Protein AF-A0A7V9JII3-F1 (afdb_monomer_lite)

Structure (mmCIF, N/CA/C/O backbone):
data_AF-A0A7V9JII3-F1
#
_entry.id   AF-A0A7V9JII3-F1
#
loop_
_atom_site.group_PDB
_atom_site.id
_atom_site.type_symbol
_atom_site.label_atom_id
_atom_site.label_alt_id
_atom_site.label_comp_id
_atom_site.label_asym_id
_atom_site.label_entity_id
_atom_site.label_seq_id
_atom_site.pdbx_PDB_ins_code
_atom_site.Cartn_x
_atom_site.Cartn_y
_atom_site.Cartn_z
_atom_site.occupancy
_atom_site.B_iso_or_equiv
_atom_site.auth_seq_id
_atom_site.auth_comp_id
_atom_site.auth_asym_id
_atom_site.auth_atom_id
_atom_site.pdbx_PDB_model_num
ATOM 1 N N . MET A 1 1 ? -4.893 -15.564 0.916 1.00 62.75 1 MET A N 1
ATOM 2 C CA . MET A 1 1 ? -3.603 -14.836 0.970 1.00 62.75 1 MET A CA 1
ATOM 3 C C . MET A 1 1 ? -2.966 -14.865 -0.398 1.00 62.75 1 MET A C 1
ATOM 5 O O . MET A 1 1 ? -2.786 -13.794 -0.943 1.00 62.75 1 MET A O 1
ATOM 9 N N . ASP A 1 2 ? -2.755 -16.049 -0.973 1.00 75.25 2 ASP A N 1
ATOM 10 C CA . ASP A 1 2 ? -2.313 -16.205 -2.369 1.00 75.25 2 ASP A CA 1
ATOM 11 C C . ASP A 1 2 ? -3.241 -15.463 -3.344 1.00 75.25 2 ASP A C 1
ATOM 13 O O . ASP A 1 2 ? -2.778 -14.640 -4.120 1.00 75.25 2 ASP A O 1
ATOM 17 N N . GLU A 1 3 ? -4.557 -15.574 -3.139 1.00 89.06 3 GLU A N 1
ATOM 18 C CA . GLU A 1 3 ? -5.577 -14.858 -3.921 1.00 89.06 3 GLU A CA 1
ATOM 19 C C . GLU A 1 3 ? -5.428 -13.322 -3.929 1.00 89.06 3 GLU A C 1
ATOM 21 O O . GLU A 1 3 ? -5.760 -12.688 -4.924 1.00 89.06 3 GLU A O 1
ATOM 26 N N . ILE A 1 4 ? -4.904 -12.702 -2.860 1.00 95.69 4 ILE A N 1
ATOM 27 C CA . ILE A 1 4 ? -4.666 -11.244 -2.838 1.00 95.69 4 ILE A CA 1
ATOM 28 C C . ILE A 1 4 ? -3.545 -10.889 -3.814 1.00 95.69 4 ILE A C 1
ATOM 30 O O . ILE A 1 4 ? -3.662 -9.932 -4.573 1.00 95.69 4 ILE A O 1
ATOM 34 N N . TRP A 1 5 ? -2.460 -11.659 -3.782 1.00 97.00 5 TRP A N 1
ATOM 35 C CA . TRP A 1 5 ? -1.292 -11.426 -4.623 1.00 97.00 5 TRP A CA 1
ATOM 36 C C . TRP A 1 5 ? -1.584 -11.724 -6.085 1.00 97.00 5 TRP A C 1
ATOM 38 O O . TRP A 1 5 ? -1.198 -10.935 -6.943 1.00 97.00 5 TRP A O 1
ATOM 48 N N . ASP A 1 6 ? -2.304 -12.815 -6.347 1.00 96.50 6 ASP A N 1
ATOM 49 C CA . ASP A 1 6 ? -2.771 -13.165 -7.685 1.00 96.50 6 ASP A CA 1
ATOM 50 C C . ASP A 1 6 ? -3.698 -12.069 -8.224 1.00 96.50 6 ASP A C 1
ATOM 52 O O . ASP A 1 6 ? -3.478 -11.589 -9.326 1.00 96.50 6 ASP A O 1
ATOM 56 N N . SER A 1 7 ? -4.633 -11.553 -7.414 1.00 97.69 7 SER A N 1
ATOM 57 C CA . SER A 1 7 ? -5.507 -10.442 -7.830 1.00 97.69 7 SER A CA 1
ATOM 58 C C . SER A 1 7 ? -4.723 -9.177 -8.194 1.00 97.69 7 SER A C 1
ATOM 60 O O . SER A 1 7 ? -5.030 -8.526 -9.187 1.00 97.69 7 SER A O 1
ATOM 62 N N . ILE A 1 8 ? -3.701 -8.807 -7.411 1.00 98.38 8 ILE A N 1
ATOM 63 C CA . ILE A 1 8 ? -2.864 -7.637 -7.727 1.00 98.38 8 ILE A CA 1
ATOM 64 C C . ILE A 1 8 ? -2.085 -7.871 -9.028 1.00 98.38 8 ILE A C 1
ATOM 66 O O . ILE A 1 8 ? -2.045 -6.986 -9.882 1.00 98.38 8 ILE A O 1
ATOM 70 N N . ALA A 1 9 ? -1.476 -9.048 -9.184 1.00 98.19 9 ALA A N 1
ATOM 71 C CA . ALA A 1 9 ? -0.672 -9.383 -10.353 1.00 98.19 9 ALA A CA 1
ATOM 72 C C . ALA A 1 9 ? -1.517 -9.477 -11.634 1.00 98.19 9 ALA A C 1
ATOM 74 O O . ALA A 1 9 ? -1.161 -8.875 -12.645 1.00 98.19 9 ALA A O 1
ATOM 75 N N . ASP A 1 10 ? -2.637 -10.196 -11.582 1.00 98.12 10 ASP A N 1
ATOM 76 C CA . ASP A 1 10 ? -3.510 -10.445 -12.727 1.00 98.12 10 ASP A CA 1
ATOM 77 C C . ASP A 1 10 ? -4.184 -9.159 -13.205 1.00 98.12 10 ASP A C 1
ATOM 79 O O . ASP A 1 10 ? -4.254 -8.909 -14.408 1.00 98.12 10 ASP A O 1
ATOM 83 N N . GLU A 1 11 ? -4.648 -8.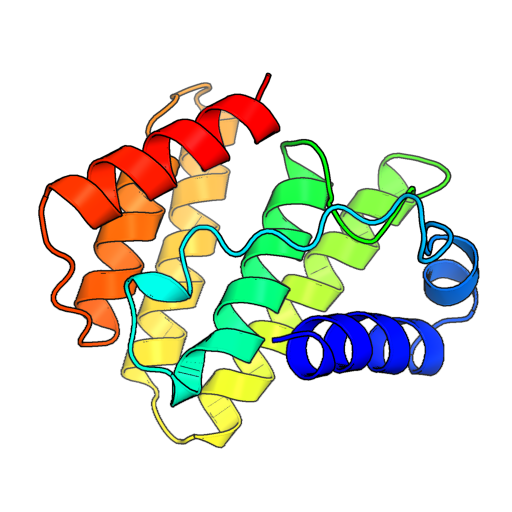310 -12.284 1.00 98.25 11 GLU A N 1
ATOM 84 C CA . GLU A 1 11 ? -5.294 -7.050 -12.654 1.00 98.25 11 GLU A CA 1
ATOM 85 C C . GLU A 1 11 ? -4.289 -6.036 -13.218 1.00 98.25 11 GLU A C 1
ATOM 87 O O . GLU A 1 11 ? -4.593 -5.382 -14.216 1.00 98.25 11 GLU A O 1
ATOM 92 N N . ALA A 1 12 ? -3.067 -5.965 -12.673 1.00 98.25 12 ALA A N 1
ATOM 93 C CA . ALA A 1 12 ? -2.004 -5.152 -13.265 1.00 98.25 12 ALA A CA 1
ATOM 94 C C . ALA A 1 12 ? -1.620 -5.663 -14.667 1.00 98.25 12 ALA A C 1
ATOM 96 O O . ALA A 1 12 ? -1.517 -4.883 -15.613 1.00 98.25 12 ALA A O 1
ATOM 97 N N . ALA A 1 13 ? -1.462 -6.979 -14.833 1.00 98.12 13 ALA A N 1
ATOM 98 C CA . ALA A 1 13 ? -1.148 -7.575 -16.130 1.00 98.12 13 ALA A CA 1
ATOM 99 C C . ALA A 1 13 ? -2.264 -7.364 -17.168 1.00 98.12 13 ALA A C 1
ATOM 101 O O . ALA A 1 13 ? -1.981 -7.190 -18.354 1.00 98.12 13 ALA A O 1
ATOM 102 N N . ALA A 1 14 ? -3.528 -7.370 -16.733 1.00 98.19 14 ALA A N 1
ATOM 103 C CA . ALA A 1 14 ? -4.677 -7.111 -17.594 1.00 98.19 14 ALA A CA 1
ATOM 104 C C . ALA A 1 14 ? -4.780 -5.640 -18.024 1.00 98.19 14 ALA A C 1
ATOM 106 O O . ALA A 1 14 ? -5.219 -5.368 -19.142 1.00 98.19 14 ALA A O 1
ATOM 107 N N . GLU A 1 15 ? -4.377 -4.704 -17.162 1.00 98.06 15 GLU A N 1
ATOM 108 C CA . GLU A 1 15 ? -4.420 -3.270 -17.460 1.00 98.06 15 GLU A CA 1
ATOM 109 C C . GLU A 1 15 ? -3.316 -2.847 -18.445 1.00 98.06 15 GLU A C 1
ATOM 111 O O . GLU A 1 15 ? -3.544 -1.986 -19.296 1.00 98.06 15 GLU A O 1
ATOM 116 N N . SER A 1 16 ? -2.125 -3.460 -18.385 1.00 97.50 16 SER A N 1
ATOM 117 C CA . SER A 1 16 ? -1.007 -3.084 -19.259 1.00 97.50 16 SER A CA 1
ATOM 118 C C . SER A 1 16 ? -0.029 -4.233 -19.540 1.00 97.50 16 SER A C 1
ATOM 120 O O . SER A 1 16 ? 0.511 -4.820 -18.599 1.00 97.50 16 SER A O 1
ATOM 122 N N . PRO A 1 17 ? 0.335 -4.485 -20.818 1.00 97.19 17 PRO A N 1
ATOM 123 C CA . PRO A 1 17 ? 1.413 -5.416 -21.161 1.00 97.19 17 PRO A CA 1
ATOM 124 C C . PRO A 1 17 ? 2.752 -5.054 -20.508 1.00 97.19 17 PRO A C 1
ATOM 126 O O . PRO A 1 17 ? 3.501 -5.944 -20.130 1.00 97.19 17 PRO A O 1
ATOM 129 N N . LEU A 1 18 ? 3.030 -3.759 -20.311 1.00 96.75 18 LEU A N 1
ATOM 130 C CA . LEU A 1 18 ? 4.249 -3.306 -19.634 1.00 96.75 18 LEU A CA 1
ATOM 131 C C . LEU A 1 18 ? 4.309 -3.809 -18.186 1.00 96.75 18 LEU A C 1
ATOM 133 O O . LEU A 1 18 ? 5.376 -4.158 -17.691 1.00 96.75 18 LEU A O 1
ATOM 137 N N . TRP A 1 19 ? 3.169 -3.843 -17.497 1.00 98.19 19 TRP A N 1
ATOM 138 C CA . TRP A 1 19 ? 3.099 -4.321 -16.118 1.00 98.19 19 TRP A CA 1
ATOM 139 C C . TRP A 1 19 ? 3.071 -5.844 -16.045 1.00 98.19 19 TRP A C 1
ATOM 141 O O . TRP A 1 19 ? 3.625 -6.408 -15.105 1.00 98.19 19 TRP A O 1
ATOM 151 N N . ALA A 1 20 ? 2.501 -6.507 -17.056 1.00 98.12 20 ALA A N 1
ATOM 152 C CA . ALA A 1 20 ? 2.627 -7.952 -17.219 1.00 98.12 20 ALA A CA 1
ATOM 153 C C . ALA A 1 20 ? 4.100 -8.368 -17.373 1.00 98.12 20 ALA A C 1
ATOM 155 O O . ALA A 1 20 ? 4.549 -9.286 -16.690 1.00 98.12 20 ALA A O 1
ATOM 156 N N . ASP A 1 21 ? 4.857 -7.656 -18.213 1.00 98.12 21 ASP A N 1
ATOM 157 C CA . ASP A 1 21 ? 6.285 -7.906 -18.441 1.00 98.12 21 ASP A CA 1
ATOM 158 C C . ASP A 1 21 ? 7.144 -7.594 -17.202 1.00 98.12 21 ASP A C 1
ATOM 160 O O . ASP A 1 21 ? 8.206 -8.187 -17.026 1.00 98.12 21 ASP A O 1
ATOM 164 N N . ALA A 1 22 ? 6.679 -6.700 -16.323 1.00 98.12 22 ALA A N 1
ATOM 165 C CA . ALA A 1 22 ? 7.353 -6.350 -15.074 1.00 98.12 22 ALA A CA 1
ATOM 166 C C . ALA A 1 22 ? 7.102 -7.348 -13.929 1.00 98.12 22 ALA A C 1
ATOM 168 O O . ALA A 1 22 ? 7.654 -7.169 -12.846 1.00 98.12 22 ALA A O 1
ATOM 169 N N . LEU A 1 23 ? 6.254 -8.370 -14.094 1.00 98.44 23 LEU A N 1
ATOM 170 C CA . LEU A 1 23 ? 5.985 -9.333 -13.024 1.00 98.44 23 LEU A CA 1
ATOM 171 C C . LEU A 1 23 ? 7.186 -10.247 -12.770 1.00 98.44 23 LEU A C 1
ATOM 173 O O . LEU A 1 23 ? 7.667 -10.942 -13.665 1.00 98.44 23 LEU A O 1
ATOM 177 N N . LEU A 1 24 ? 7.574 -10.363 -11.501 1.00 98.06 24 LEU A N 1
ATOM 178 C CA . LEU A 1 24 ? 8.518 -11.386 -11.073 1.00 98.06 24 LEU A CA 1
ATOM 179 C C . LEU A 1 24 ? 7.928 -12.789 -11.309 1.00 98.06 24 LEU A C 1
ATOM 181 O O . LEU A 1 24 ? 6.723 -13.007 -11.080 1.00 98.06 24 LEU A O 1
ATOM 185 N N . PRO A 1 25 ? 8.763 -13.781 -11.673 1.00 96.38 25 PRO A N 1
ATOM 186 C CA . PRO A 1 25 ? 8.363 -15.181 -11.669 1.00 96.38 25 PRO A CA 1
ATOM 187 C C . PRO A 1 25 ? 7.790 -15.587 -10.306 1.00 96.38 25 PRO A C 1
ATOM 189 O O . PRO A 1 25 ? 8.313 -15.196 -9.266 1.00 96.38 25 PRO A O 1
ATOM 192 N N . ASN A 1 26 ? 6.754 -16.434 -10.281 1.00 94.12 26 ASN A N 1
ATOM 193 C CA . ASN A 1 26 ? 6.039 -16.783 -9.039 1.00 94.12 26 ASN A CA 1
ATOM 194 C C . ASN A 1 26 ? 6.949 -17.254 -7.891 1.00 94.12 26 ASN A C 1
ATOM 196 O O . ASN A 1 26 ? 6.654 -16.993 -6.731 1.00 94.12 26 ASN A O 1
ATOM 200 N N . HIS A 1 27 ? 8.045 -17.945 -8.209 1.00 93.88 27 HIS A N 1
ATOM 201 C CA . HIS A 1 27 ? 8.987 -18.472 -7.221 1.00 93.88 27 HIS A CA 1
ATOM 202 C C . HIS A 1 27 ? 9.952 -17.418 -6.650 1.00 93.88 27 HIS A C 1
ATOM 204 O O . HIS A 1 27 ? 10.601 -17.681 -5.641 1.00 93.88 27 HIS A O 1
ATOM 210 N N . GLU A 1 28 ? 10.040 -16.242 -7.272 1.00 96.38 28 GLU A N 1
ATOM 211 C CA . GLU A 1 28 ? 10.856 -15.107 -6.824 1.00 96.38 28 GLU A CA 1
ATOM 212 C C . GLU A 1 28 ? 10.030 -14.068 -6.048 1.00 96.38 28 GLU A C 1
ATOM 214 O O . GLU A 1 28 ? 10.582 -13.269 -5.287 1.00 96.38 28 GLU A O 1
ATOM 219 N N . ARG A 1 29 ? 8.696 -14.107 -6.187 1.00 96.12 29 ARG A N 1
ATOM 220 C CA . ARG A 1 29 ? 7.777 -13.208 -5.480 1.00 96.12 29 ARG A CA 1
ATOM 221 C C . ARG A 1 29 ? 7.858 -13.403 -3.968 1.00 96.12 29 ARG A C 1
ATOM 223 O O . ARG A 1 29 ? 7.857 -14.521 -3.452 1.00 96.12 29 ARG A O 1
ATOM 230 N N . GLN A 1 30 ? 7.851 -12.296 -3.229 1.00 94.62 30 GLN A N 1
ATOM 231 C CA . GLN A 1 30 ? 7.989 -12.310 -1.770 1.00 94.62 30 GLN A CA 1
ATOM 232 C C . GLN A 1 30 ? 6.669 -11.940 -1.086 1.00 94.62 30 GLN A C 1
ATOM 234 O O . GLN A 1 30 ? 6.488 -10.820 -0.607 1.00 94.62 30 GLN A O 1
ATOM 239 N N . LEU A 1 31 ? 5.760 -12.914 -1.030 1.00 94.12 31 LEU A N 1
ATOM 240 C CA . LEU A 1 31 ? 4.340 -12.783 -0.671 1.00 94.12 31 LEU A CA 1
ATOM 241 C C . LEU A 1 31 ? 4.073 -12.585 0.837 1.00 94.12 31 LEU A C 1
ATOM 243 O O . LEU A 1 31 ? 3.285 -13.299 1.461 1.00 94.12 31 LEU A O 1
ATOM 247 N N . VAL A 1 32 ? 4.760 -11.620 1.449 1.00 93.50 32 VAL A N 1
ATOM 248 C CA . VAL A 1 32 ? 4.653 -11.310 2.879 1.00 93.50 32 VAL A CA 1
ATOM 249 C C . VAL A 1 32 ? 3.799 -10.061 3.078 1.00 93.50 32 VAL A C 1
ATOM 251 O O . VAL A 1 32 ? 4.163 -8.961 2.656 1.00 93.50 32 VAL A O 1
ATOM 254 N N . ALA A 1 33 ? 2.670 -10.246 3.761 1.00 96.25 33 ALA A N 1
ATOM 255 C CA . ALA A 1 33 ? 1.805 -9.161 4.208 1.00 96.25 33 ALA A CA 1
ATOM 256 C C . ALA A 1 33 ? 2.467 -8.390 5.357 1.00 96.25 33 ALA A C 1
ATOM 258 O O . ALA A 1 33 ? 2.942 -9.002 6.318 1.00 96.25 33 ALA A O 1
ATOM 259 N N . VAL A 1 34 ? 2.471 -7.058 5.264 1.00 97.31 34 VAL A N 1
ATOM 260 C CA . VAL A 1 34 ? 3.106 -6.182 6.263 1.00 97.31 34 VAL A CA 1
ATOM 261 C C . VAL A 1 34 ? 2.044 -5.481 7.103 1.00 97.31 34 VAL A C 1
ATOM 263 O O . VAL A 1 34 ? 1.854 -5.829 8.268 1.00 97.31 34 VAL A O 1
ATOM 266 N N . PHE A 1 35 ? 1.303 -4.543 6.509 1.00 98.44 35 PHE A N 1
ATOM 267 C CA . PHE A 1 35 ? 0.353 -3.698 7.240 1.00 98.44 35 PHE A CA 1
ATOM 268 C C . PHE A 1 35 ? -1.103 -4.156 7.134 1.00 98.44 35 PHE A C 1
ATOM 270 O O . PHE A 1 35 ? -1.873 -3.899 8.057 1.00 98.44 35 PHE A O 1
ATOM 277 N N . SER A 1 36 ? -1.490 -4.900 6.087 1.00 97.81 36 SER A N 1
ATOM 278 C CA . SER A 1 36 ? -2.871 -5.402 5.941 1.00 97.81 36 SER A CA 1
ATOM 279 C C . SER A 1 36 ? -3.335 -6.250 7.128 1.00 97.81 36 SER A C 1
ATOM 281 O O . SER A 1 36 ? -4.507 -6.225 7.485 1.00 97.81 36 SER A O 1
ATOM 283 N N . ARG A 1 37 ? -2.411 -6.947 7.803 1.00 96.81 37 ARG A N 1
ATOM 284 C CA . ARG A 1 37 ? -2.685 -7.756 9.003 1.00 96.81 37 ARG A CA 1
ATOM 285 C C . ARG A 1 37 ? -3.097 -6.934 10.225 1.00 96.81 37 ARG A C 1
ATOM 287 O O . ARG A 1 37 ? -3.574 -7.511 11.197 1.00 96.81 37 ARG A O 1
ATOM 294 N N . LEU A 1 38 ? -2.860 -5.624 10.200 1.00 98.50 38 LEU A N 1
ATOM 295 C CA . LEU A 1 38 ? -3.173 -4.710 11.296 1.00 98.50 38 LEU A CA 1
ATOM 296 C C . LEU A 1 38 ? -4.552 -4.052 11.141 1.00 98.50 38 LEU A C 1
ATOM 298 O O . LEU A 1 38 ? -4.995 -3.388 12.075 1.00 98.50 38 LEU A O 1
ATOM 302 N N . ALA A 1 39 ? -5.210 -4.220 9.991 1.00 98.06 39 ALA A N 1
ATOM 303 C CA . ALA A 1 39 ? -6.503 -3.628 9.654 1.00 98.06 39 ALA A CA 1
ATOM 304 C C . ALA A 1 39 ? -7.579 -4.716 9.439 1.00 98.06 39 ALA A C 1
ATOM 306 O O . ALA A 1 39 ? -7.242 -5.896 9.305 1.00 98.06 39 ALA A O 1
ATOM 307 N N . PRO A 1 40 ? -8.877 -4.355 9.399 1.00 98.06 40 PRO A N 1
ATOM 308 C CA . PRO A 1 40 ? -9.937 -5.294 9.043 1.00 98.06 40 PRO A CA 1
ATOM 309 C C . PRO A 1 40 ? -9.721 -5.930 7.664 1.00 98.06 40 PRO A C 1
ATOM 311 O O . PRO A 1 40 ? -9.317 -5.263 6.711 1.00 98.06 40 PRO A O 1
ATOM 314 N N . GLU A 1 41 ? -10.048 -7.219 7.551 1.00 96.50 41 GLU A N 1
ATOM 315 C CA . GLU A 1 41 ? -9.771 -8.047 6.366 1.00 96.50 41 GLU A CA 1
ATOM 316 C C . GLU A 1 41 ? -10.364 -7.480 5.067 1.00 96.50 41 GLU A C 1
ATOM 318 O O . GLU A 1 41 ? -9.746 -7.590 4.010 1.00 96.50 41 GLU A O 1
ATOM 323 N N . GLN A 1 42 ? -11.505 -6.790 5.146 1.00 97.19 42 GLN A N 1
ATOM 324 C CA . GLN A 1 42 ? -12.148 -6.141 3.997 1.00 97.19 42 GLN A CA 1
ATOM 325 C C . GLN A 1 42 ? -11.262 -5.100 3.287 1.00 97.19 42 GLN A C 1
ATOM 327 O O . GLN A 1 42 ? -11.457 -4.851 2.101 1.00 97.19 42 GLN A O 1
ATOM 332 N N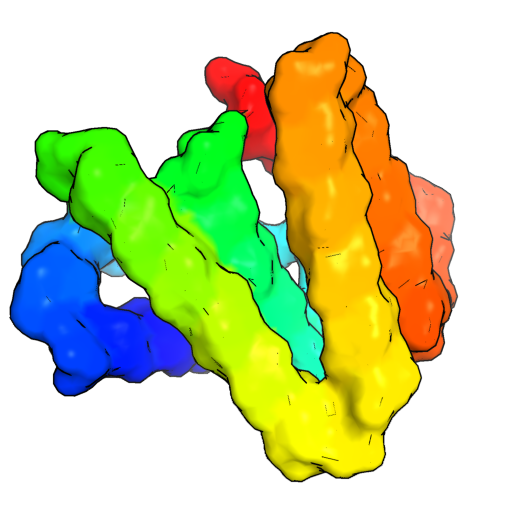 . TYR A 1 43 ? -10.269 -4.519 3.975 1.00 98.31 43 TYR A N 1
ATOM 333 C CA . TYR A 1 43 ? -9.322 -3.570 3.377 1.00 98.31 43 TYR A CA 1
ATOM 334 C C . TYR A 1 43 ? -8.009 -4.227 2.937 1.00 98.31 43 TYR A C 1
ATOM 336 O O . TYR A 1 43 ? -7.151 -3.540 2.387 1.00 98.31 43 TYR A O 1
ATOM 344 N N . ALA A 1 44 ? -7.814 -5.531 3.168 1.00 97.75 44 ALA A N 1
ATOM 345 C CA . ALA A 1 44 ? -6.516 -6.177 2.981 1.00 97.75 44 ALA A CA 1
ATOM 346 C C . ALA A 1 44 ? -6.002 -6.069 1.539 1.00 97.75 44 ALA A C 1
ATOM 348 O O . ALA A 1 44 ? -4.862 -5.665 1.331 1.00 97.75 44 ALA A O 1
ATOM 349 N N . LEU A 1 45 ? -6.849 -6.354 0.544 1.00 98.06 45 LEU A N 1
ATOM 350 C CA . LEU A 1 45 ? -6.470 -6.256 -0.870 1.00 98.06 45 LEU A CA 1
ATOM 351 C C . LEU A 1 45 ? -6.101 -4.819 -1.271 1.00 98.06 45 LEU A C 1
ATOM 353 O O . LEU A 1 45 ? -5.119 -4.606 -1.981 1.00 98.06 45 LEU A O 1
ATOM 357 N N . ALA A 1 46 ? -6.851 -3.826 -0.787 1.00 98.12 46 ALA A N 1
ATOM 358 C CA . ALA A 1 46 ? -6.555 -2.422 -1.046 1.00 98.12 46 ALA A CA 1
ATOM 359 C C . ALA A 1 46 ? -5.236 -1.988 -0.394 1.00 98.12 46 ALA A C 1
ATOM 361 O O . ALA A 1 46 ? -4.392 -1.398 -1.061 1.00 98.12 46 ALA A O 1
ATOM 362 N N . LEU A 1 47 ? -5.026 -2.333 0.879 1.00 98.38 47 LEU A N 1
ATOM 363 C CA . LEU A 1 47 ? -3.790 -2.031 1.600 1.00 98.38 47 LEU A CA 1
ATOM 364 C C . LEU A 1 47 ? -2.574 -2.680 0.949 1.00 98.38 47 LEU A C 1
ATOM 366 O O . LEU A 1 47 ? -1.540 -2.032 0.846 1.00 98.38 47 LEU A O 1
ATOM 370 N N . GLU A 1 48 ? -2.682 -3.930 0.499 1.00 98.56 48 GLU A N 1
ATOM 371 C CA . GLU A 1 48 ? -1.567 -4.593 -0.177 1.00 98.56 48 GLU A CA 1
ATOM 372 C C . GLU A 1 48 ? -1.292 -4.014 -1.565 1.00 98.56 48 GLU A C 1
ATOM 374 O O . GLU A 1 48 ? -0.124 -3.903 -1.928 1.00 98.56 48 GLU A O 1
ATOM 379 N N . SER A 1 49 ? -2.328 -3.571 -2.290 1.00 98.69 49 SER A N 1
ATOM 380 C CA . SER A 1 49 ? -2.161 -2.836 -3.553 1.00 98.69 49 SER A CA 1
ATOM 381 C C . SER A 1 49 ? -1.415 -1.520 -3.311 1.00 98.69 49 SER A C 1
ATOM 383 O O . SER A 1 49 ? -0.377 -1.273 -3.917 1.00 98.69 49 SER A O 1
ATOM 385 N N . ILE A 1 50 ? -1.880 -0.709 -2.353 1.00 98.81 50 ILE A N 1
ATOM 386 C CA . ILE A 1 50 ? -1.256 0.582 -2.033 1.00 98.81 50 ILE A CA 1
ATOM 387 C C . ILE A 1 50 ? 0.166 0.367 -1.514 1.00 98.81 50 ILE A C 1
ATOM 389 O O . ILE A 1 50 ? 1.079 1.072 -1.921 1.00 98.81 50 ILE A O 1
ATOM 393 N N . TYR A 1 51 ? 0.390 -0.612 -0.640 1.00 98.81 51 TYR A N 1
ATOM 394 C CA . TYR A 1 51 ? 1.723 -0.861 -0.103 1.00 98.81 51 TYR A CA 1
ATOM 395 C C . TYR A 1 51 ? 2.701 -1.345 -1.179 1.00 98.81 51 TYR A C 1
ATOM 397 O O . TYR A 1 51 ? 3.859 -0.941 -1.167 1.00 98.81 51 TYR A O 1
ATOM 405 N N . GLU A 1 52 ? 2.247 -2.147 -2.144 1.00 98.81 52 GLU A N 1
ATOM 406 C CA . GLU A 1 52 ? 3.066 -2.506 -3.304 1.00 98.81 52 GLU A CA 1
ATOM 407 C C . GLU A 1 52 ? 3.423 -1.275 -4.150 1.00 98.81 52 GLU A C 1
ATOM 409 O O . GLU A 1 52 ? 4.587 -1.110 -4.512 1.00 98.81 52 GLU A O 1
ATOM 414 N N . GLY A 1 53 ? 2.466 -0.366 -4.371 1.00 98.75 53 GLY A N 1
ATOM 415 C CA . GLY A 1 53 ? 2.722 0.921 -5.025 1.00 98.75 53 GLY A CA 1
ATOM 416 C C . GLY A 1 53 ? 3.743 1.780 -4.274 1.00 98.75 53 GLY A C 1
ATOM 417 O O . GLY A 1 53 ? 4.692 2.298 -4.856 1.00 98.75 53 GLY A O 1
ATOM 418 N N . TYR A 1 54 ? 3.628 1.845 -2.948 1.00 98.75 54 TYR A N 1
ATOM 419 C CA . TYR A 1 54 ? 4.595 2.530 -2.092 1.00 98.75 54 TYR A CA 1
ATOM 420 C C . TYR A 1 54 ? 6.005 1.933 -2.220 1.00 98.75 54 TYR A C 1
ATOM 422 O O . TYR A 1 54 ? 6.990 2.672 -2.283 1.00 98.75 54 TYR A O 1
ATOM 430 N N . LEU A 1 55 ? 6.120 0.603 -2.276 1.00 98.56 55 LEU A N 1
ATOM 431 C CA . LEU A 1 55 ? 7.410 -0.061 -2.442 1.00 98.56 55 LEU A CA 1
ATOM 432 C C . LEU A 1 55 ? 8.023 0.220 -3.813 1.00 98.56 55 LEU A C 1
ATOM 434 O O . LEU A 1 55 ? 9.229 0.418 -3.872 1.00 98.56 55 LEU A O 1
ATOM 438 N N . LEU A 1 56 ? 7.225 0.303 -4.878 1.00 98.56 56 LEU A N 1
ATOM 439 C CA . LEU A 1 56 ? 7.718 0.710 -6.198 1.00 98.56 56 LEU A CA 1
ATOM 440 C C . LEU A 1 56 ? 8.290 2.129 -6.198 1.00 98.56 56 LEU A C 1
ATOM 442 O O . LEU A 1 56 ? 9.300 2.377 -6.848 1.00 98.56 56 LEU A O 1
ATOM 446 N N . HIS A 1 57 ? 7.691 3.050 -5.442 1.00 98.00 57 HIS A N 1
ATOM 447 C CA . HIS A 1 57 ? 8.207 4.414 -5.341 1.00 98.00 57 HIS A CA 1
ATOM 448 C C . HIS A 1 57 ? 9.461 4.536 -4.471 1.00 98.00 57 HIS A C 1
ATOM 450 O O . HIS A 1 57 ? 10.303 5.399 -4.723 1.00 98.00 57 HIS A O 1
ATOM 456 N N . TYR A 1 58 ? 9.559 3.755 -3.391 1.00 97.19 58 TYR A N 1
ATOM 457 C CA . TYR A 1 58 ? 10.465 4.104 -2.293 1.00 97.19 58 TYR A CA 1
ATOM 458 C C . TYR A 1 58 ? 11.296 2.958 -1.718 1.00 97.19 58 TYR A C 1
ATOM 460 O O . TYR A 1 58 ? 12.191 3.238 -0.915 1.00 97.19 58 TYR A O 1
ATOM 468 N N . GLY A 1 59 ? 11.013 1.706 -2.067 1.00 96.31 59 GLY A N 1
ATOM 469 C CA . GLY A 1 59 ? 11.627 0.536 -1.447 1.00 96.31 59 GLY A CA 1
ATOM 470 C C . GLY A 1 59 ? 11.801 -0.626 -2.416 1.00 96.31 59 GLY A C 1
ATOM 471 O O . GLY A 1 59 ? 11.997 -0.444 -3.613 1.00 96.31 59 GLY A O 1
ATOM 472 N N . ARG A 1 60 ? 11.768 -1.848 -1.876 1.00 97.06 60 ARG A N 1
ATOM 473 C CA . ARG A 1 60 ? 11.882 -3.078 -2.665 1.00 97.06 60 ARG A CA 1
ATOM 474 C C . ARG A 1 60 ? 10.510 -3.737 -2.869 1.00 97.06 60 ARG A C 1
ATOM 476 O O . ARG A 1 60 ? 10.023 -4.347 -1.904 1.00 97.06 60 ARG A O 1
ATOM 483 N N . PRO A 1 61 ? 9.911 -3.674 -4.076 1.00 97.62 61 PRO A N 1
ATOM 484 C CA . PRO A 1 61 ? 8.638 -4.332 -4.383 1.00 97.62 61 PRO A CA 1
ATOM 485 C C . PRO A 1 61 ? 8.698 -5.853 -4.182 1.00 97.62 61 PRO A C 1
ATOM 487 O O . PRO A 1 61 ? 9.763 -6.457 -4.016 1.00 97.62 61 PRO A O 1
ATOM 490 N N . ARG A 1 62 ? 7.524 -6.478 -4.102 1.00 97.62 62 ARG A N 1
ATOM 491 C CA . ARG A 1 62 ? 7.356 -7.913 -3.818 1.00 97.62 62 ARG A CA 1
ATOM 492 C C . ARG A 1 62 ? 6.927 -8.706 -5.039 1.00 97.62 62 ARG A C 1
ATOM 494 O O . ARG A 1 62 ? 7.218 -9.902 -5.088 1.00 97.62 62 ARG A O 1
ATOM 501 N N . LEU A 1 63 ? 6.197 -8.068 -5.949 1.00 98.19 63 LEU A N 1
ATOM 502 C CA . LEU A 1 63 ? 5.565 -8.694 -7.107 1.00 98.19 63 LEU A CA 1
ATOM 503 C C . LEU A 1 63 ? 6.225 -8.307 -8.426 1.00 98.19 63 LEU A C 1
ATOM 505 O O . LEU A 1 63 ? 6.132 -9.075 -9.380 1.00 98.19 63 LEU A O 1
ATOM 509 N N . PHE A 1 64 ? 6.879 -7.148 -8.476 1.00 98.38 64 PHE A N 1
ATOM 510 C CA . PHE A 1 64 ? 7.325 -6.540 -9.722 1.00 98.38 64 PHE A CA 1
ATOM 511 C C . PHE A 1 64 ? 8.822 -6.228 -9.712 1.00 98.38 64 PHE A C 1
ATOM 513 O O . PHE A 1 64 ? 9.387 -5.883 -8.676 1.00 98.38 64 PHE A O 1
ATOM 520 N N . GLU A 1 65 ? 9.429 -6.293 -10.890 1.00 98.12 65 GLU A N 1
ATOM 521 C CA . GLU A 1 65 ? 10.755 -5.780 -11.225 1.00 98.12 65 GLU A CA 1
ATOM 522 C C . GLU A 1 65 ? 10.617 -4.913 -12.491 1.00 98.12 65 GLU A C 1
ATOM 524 O O . GLU A 1 65 ? 10.796 -5.398 -13.609 1.00 98.12 65 GLU A O 1
ATOM 529 N N . PRO A 1 66 ? 10.202 -3.637 -12.347 1.00 97.44 66 PRO A N 1
ATOM 530 C CA . PRO A 1 66 ? 10.080 -2.730 -13.483 1.00 97.44 66 PRO A CA 1
ATOM 531 C C . PRO A 1 66 ? 11.435 -2.509 -14.175 1.00 97.44 66 PRO A C 1
ATOM 533 O O . PRO A 1 66 ? 12.469 -2.496 -13.505 1.00 97.44 66 PRO A O 1
ATOM 536 N N . PRO A 1 67 ? 11.449 -2.285 -15.501 1.00 95.94 67 PRO A N 1
ATOM 537 C CA . PRO A 1 67 ? 12.690 -2.141 -16.264 1.00 95.94 67 PRO A CA 1
ATOM 538 C C . PRO A 1 67 ? 13.466 -0.851 -15.949 1.00 95.94 67 PRO A C 1
ATOM 540 O O . PRO A 1 67 ? 14.672 -0.794 -16.197 1.00 95.94 67 PRO A O 1
ATOM 543 N N . ASP A 1 68 ? 12.786 0.178 -15.439 1.00 97.31 68 ASP A N 1
ATOM 544 C CA . ASP A 1 68 ? 13.354 1.473 -15.069 1.00 97.31 68 ASP A CA 1
ATOM 545 C C . ASP A 1 68 ? 12.482 2.211 -14.032 1.00 97.31 68 ASP A C 1
ATOM 547 O O . ASP A 1 68 ? 11.372 1.784 -13.689 1.00 97.31 68 ASP A O 1
ATOM 551 N N . ASP A 1 69 ? 13.012 3.328 -13.525 1.00 96.75 69 ASP A N 1
ATOM 552 C CA . ASP A 1 69 ? 12.376 4.147 -12.488 1.00 96.75 69 ASP A CA 1
ATOM 553 C C . ASP A 1 69 ? 11.075 4.816 -12.972 1.00 96.75 69 ASP A C 1
ATOM 555 O O . ASP A 1 69 ? 10.152 5.007 -12.179 1.00 96.75 69 ASP A O 1
ATOM 559 N N . ASP A 1 70 ? 10.962 5.142 -14.265 1.00 97.38 70 ASP A N 1
ATOM 560 C CA . ASP A 1 70 ? 9.757 5.760 -14.832 1.00 97.38 70 ASP A CA 1
ATOM 561 C C . ASP A 1 70 ? 8.605 4.741 -14.891 1.00 97.38 70 ASP A C 1
ATOM 563 O O . ASP A 1 70 ? 7.465 5.047 -14.527 1.00 97.38 70 ASP A O 1
ATOM 567 N N . ALA A 1 71 ? 8.894 3.499 -15.291 1.00 97.44 71 ALA A N 1
ATOM 568 C CA . ALA A 1 71 ? 7.939 2.399 -15.254 1.00 97.44 71 ALA A CA 1
ATOM 569 C C . ALA A 1 71 ? 7.536 2.051 -13.814 1.00 97.44 71 ALA A C 1
ATOM 571 O O . ALA A 1 71 ? 6.354 1.803 -13.557 1.00 97.44 71 ALA A O 1
ATOM 572 N N . ALA A 1 72 ? 8.487 2.072 -12.872 1.00 98.38 72 ALA A N 1
ATOM 573 C CA . ALA A 1 72 ? 8.203 1.880 -11.452 1.00 98.38 72 ALA A CA 1
ATOM 574 C C . ALA A 1 72 ? 7.273 2.973 -10.906 1.00 98.38 72 ALA A C 1
ATOM 576 O O . ALA A 1 72 ? 6.302 2.657 -10.217 1.00 98.38 72 ALA A O 1
ATOM 577 N N . LEU A 1 73 ? 7.518 4.238 -11.266 1.00 98.12 73 LEU A N 1
ATOM 578 C CA . LEU A 1 73 ? 6.686 5.375 -10.874 1.00 98.12 73 LEU A CA 1
ATOM 579 C C . LEU A 1 73 ? 5.242 5.212 -11.366 1.00 98.12 73 LEU A C 1
ATOM 581 O O . LEU A 1 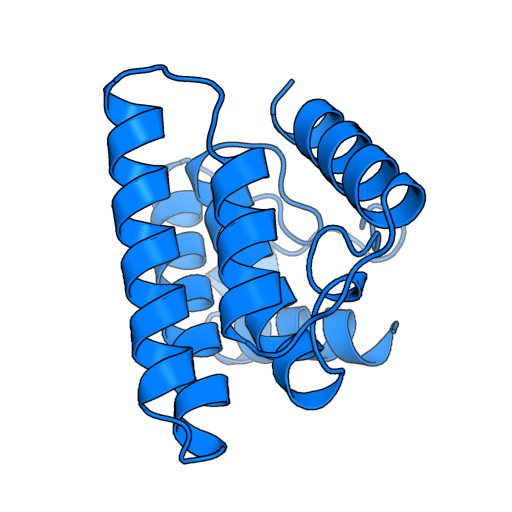73 ? 4.314 5.291 -10.566 1.00 98.12 73 LEU A O 1
ATOM 585 N N . LEU A 1 74 ? 5.046 4.928 -12.657 1.00 98.50 74 LEU A N 1
ATOM 586 C CA . LEU A 1 74 ? 3.704 4.791 -13.235 1.00 98.50 74 LEU A CA 1
ATOM 587 C C . LEU A 1 74 ? 2.948 3.565 -12.706 1.00 98.50 74 LEU A C 1
ATOM 589 O O . LEU A 1 74 ? 1.737 3.635 -12.492 1.00 98.50 74 LEU A O 1
ATOM 593 N N . LEU A 1 75 ? 3.640 2.443 -12.488 1.00 98.81 75 LEU A N 1
ATOM 594 C CA . LEU A 1 75 ? 3.030 1.269 -11.862 1.00 98.81 75 LEU A CA 1
ATOM 595 C C . LEU A 1 75 ? 2.671 1.548 -10.394 1.00 98.81 75 LEU A C 1
ATOM 597 O O . LEU A 1 75 ? 1.613 1.124 -9.931 1.00 98.81 75 LEU A O 1
ATOM 601 N N . GLY A 1 76 ? 3.513 2.297 -9.678 1.00 98.75 76 GLY A N 1
ATOM 602 C CA . GLY A 1 76 ? 3.230 2.759 -8.321 1.00 98.75 76 GLY A CA 1
ATOM 603 C C . GLY A 1 76 ? 1.962 3.611 -8.248 1.00 98.75 76 GLY A C 1
ATOM 604 O O . GLY A 1 76 ? 1.056 3.299 -7.470 1.00 98.75 76 GLY A O 1
ATOM 605 N N . ASP A 1 77 ? 1.849 4.605 -9.135 1.00 98.75 77 ASP A N 1
ATOM 606 C CA . ASP A 1 77 ? 0.677 5.481 -9.250 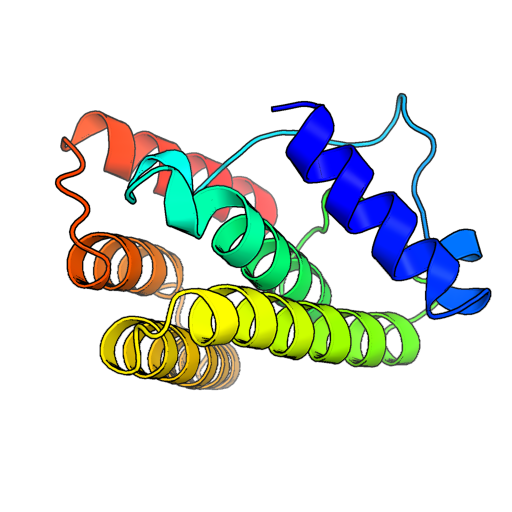1.00 98.75 77 ASP A CA 1
ATOM 607 C C . ASP A 1 77 ? -0.600 4.687 -9.557 1.00 98.75 77 ASP A C 1
ATOM 609 O O . ASP A 1 77 ? -1.650 4.917 -8.945 1.00 98.75 77 ASP A O 1
ATOM 613 N N . TYR A 1 78 ? -0.512 3.717 -10.474 1.00 98.75 78 TYR A N 1
ATOM 614 C CA . TYR A 1 78 ? -1.622 2.814 -10.766 1.00 98.75 78 TYR A CA 1
ATOM 615 C C . TYR A 1 78 ? -2.057 2.038 -9.524 1.00 98.75 78 TYR A C 1
ATOM 617 O O . TYR A 1 78 ? -3.241 2.040 -9.192 1.00 98.75 78 TYR A O 1
ATOM 625 N N . LEU A 1 79 ? -1.127 1.403 -8.808 1.00 98.81 79 LEU A N 1
ATOM 626 C CA . LEU A 1 79 ? -1.462 0.578 -7.647 1.00 98.81 79 LEU A CA 1
ATOM 627 C C . LEU A 1 79 ? -2.032 1.401 -6.481 1.00 98.81 79 LEU A C 1
ATOM 629 O O . LEU A 1 79 ? -2.946 0.935 -5.793 1.00 98.81 79 LEU A O 1
ATOM 633 N N . TYR A 1 80 ? -1.566 2.638 -6.292 1.00 98.69 80 TYR A N 1
ATOM 634 C CA . TYR A 1 80 ? -2.190 3.599 -5.381 1.00 98.69 80 TYR A CA 1
ATOM 635 C C . TYR A 1 80 ? -3.634 3.908 -5.775 1.00 98.69 80 TYR A C 1
ATOM 637 O O . TYR A 1 80 ? -4.546 3.741 -4.957 1.00 98.69 80 TYR A O 1
ATOM 645 N N . ALA A 1 81 ? -3.857 4.334 -7.020 1.00 98.50 81 ALA A N 1
ATOM 646 C CA . ALA A 1 81 ? -5.187 4.681 -7.506 1.00 98.50 81 ALA A CA 1
ATOM 647 C C . ALA A 1 81 ? -6.140 3.481 -7.424 1.00 98.50 81 ALA A C 1
ATOM 649 O O . ALA A 1 81 ? -7.262 3.599 -6.926 1.00 98.50 81 ALA A O 1
ATOM 650 N N . HIS A 1 82 ? -5.671 2.309 -7.843 1.00 98.19 82 HIS A N 1
ATOM 651 C CA . HIS A 1 82 ? -6.449 1.081 -7.862 1.00 98.19 82 HIS A CA 1
ATOM 652 C C . HIS A 1 82 ? -6.823 0.613 -6.455 1.00 98.19 82 HIS A C 1
ATOM 654 O O . HIS A 1 82 ? -7.974 0.263 -6.188 1.00 98.19 82 HIS A O 1
ATOM 660 N N . GLY A 1 83 ? -5.889 0.695 -5.505 1.00 98.25 83 GLY A N 1
ATOM 661 C CA . GLY A 1 83 ? -6.177 0.431 -4.099 1.00 98.25 83 GLY A CA 1
ATOM 662 C C . GLY A 1 83 ? -7.239 1.371 -3.517 1.00 98.25 83 GLY A C 1
ATOM 663 O O . GLY A 1 83 ? -8.157 0.909 -2.838 1.00 98.25 83 GLY A O 1
ATOM 664 N N . LEU A 1 84 ? -7.184 2.670 -3.832 1.00 98.38 84 LEU A N 1
ATOM 665 C CA . LEU A 1 84 ? -8.208 3.634 -3.404 1.00 98.38 84 LEU A CA 1
ATOM 666 C C . LEU A 1 84 ? -9.578 3.355 -4.038 1.00 98.38 84 LEU A C 1
ATOM 668 O O . LEU A 1 84 ? -10.592 3.450 -3.345 1.00 98.38 84 LEU A O 1
ATOM 672 N N . VAL A 1 85 ? -9.628 2.950 -5.313 1.00 97.75 85 VAL A N 1
ATOM 673 C CA . VAL A 1 85 ? -10.873 2.532 -5.986 1.00 97.75 85 VAL A CA 1
ATOM 674 C C . VAL A 1 85 ? -11.524 1.354 -5.258 1.00 97.75 85 VAL A C 1
ATOM 676 O O . VAL A 1 85 ? -12.740 1.358 -5.053 1.00 97.75 85 VAL A O 1
ATOM 679 N N . ARG A 1 86 ? -10.737 0.373 -4.798 1.00 96.12 86 ARG A N 1
ATOM 680 C CA . ARG A 1 86 ? -11.260 -0.767 -4.024 1.00 96.12 86 ARG A CA 1
ATOM 681 C C . ARG A 1 86 ? -11.896 -0.337 -2.709 1.00 96.12 86 ARG A C 1
ATOM 683 O O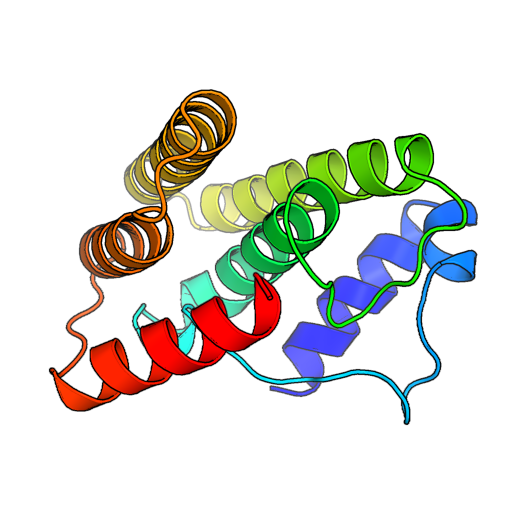 . ARG A 1 86 ? -12.961 -0.837 -2.364 1.00 96.12 86 ARG A O 1
ATOM 690 N N . VAL A 1 87 ? -11.278 0.599 -1.989 1.00 97.12 87 VAL A N 1
ATOM 691 C CA . VAL A 1 87 ? -11.860 1.130 -0.746 1.00 97.12 87 VAL A CA 1
ATOM 692 C C . VAL A 1 87 ? -13.109 1.956 -1.031 1.00 97.12 87 VAL A C 1
ATOM 694 O O . VAL A 1 87 ? -14.119 1.791 -0.350 1.00 97.12 87 VAL A O 1
ATOM 697 N N . ALA A 1 88 ? -13.092 2.778 -2.081 1.00 97.56 88 ALA A N 1
ATOM 698 C CA . ALA A 1 88 ? -14.257 3.551 -2.497 1.00 97.56 88 ALA A CA 1
ATOM 699 C C . ALA A 1 88 ? -15.454 2.651 -2.856 1.00 97.56 88 ALA A C 1
ATOM 701 O O . ALA A 1 88 ? -16.593 2.990 -2.537 1.00 97.56 88 ALA A O 1
ATOM 702 N N . ALA A 1 89 ? -15.211 1.478 -3.451 1.00 97.19 89 ALA A N 1
ATOM 703 C CA . ALA A 1 89 ? -16.251 0.496 -3.762 1.00 97.19 89 ALA A CA 1
ATOM 704 C C . ALA A 1 89 ? -16.937 -0.098 -2.513 1.00 97.19 89 ALA A C 1
ATOM 706 O O . ALA A 1 89 ? -18.069 -0.569 -2.612 1.00 97.19 89 ALA A O 1
ATOM 707 N N . LEU A 1 90 ? -16.299 -0.033 -1.337 1.00 96.25 90 LEU A N 1
ATOM 708 C CA . LEU A 1 90 ? -16.913 -0.395 -0.052 1.00 96.25 90 LEU A CA 1
ATOM 709 C C . LEU A 1 90 ? -17.847 0.703 0.492 1.00 96.25 90 LEU A C 1
ATOM 711 O O . LEU A 1 90 ? -18.538 0.481 1.484 1.00 96.25 90 LEU A O 1
ATOM 715 N N . GLY A 1 91 ? -17.878 1.883 -0.139 1.00 96.25 91 GLY A N 1
ATOM 716 C CA . GLY A 1 91 ? -18.678 3.031 0.295 1.00 96.25 91 GLY A CA 1
ATOM 717 C C . GLY A 1 91 ? -18.113 3.766 1.514 1.00 96.25 91 GLY A C 1
ATOM 718 O O . GLY A 1 91 ? -18.809 4.594 2.101 1.00 96.25 91 GLY A O 1
ATOM 719 N N . ASP A 1 92 ? -16.867 3.480 1.900 1.00 95.62 92 ASP A N 1
ATOM 720 C CA . ASP A 1 92 ? -16.224 4.045 3.084 1.00 95.62 92 ASP A CA 1
ATOM 721 C C . ASP A 1 92 ? -15.326 5.235 2.719 1.00 95.62 92 ASP A C 1
ATOM 723 O O . ASP A 1 92 ? -14.138 5.100 2.416 1.00 95.62 92 ASP A O 1
ATOM 727 N N . VAL A 1 93 ? -15.922 6.426 2.725 1.00 96.25 93 VAL A N 1
ATOM 728 C CA . VAL A 1 93 ? -15.230 7.679 2.385 1.00 96.25 93 VAL A CA 1
ATOM 729 C C . VAL A 1 93 ? -14.146 8.028 3.410 1.00 96.25 93 VAL A C 1
ATOM 731 O O . VAL A 1 93 ? -13.109 8.574 3.035 1.00 96.25 93 VAL A O 1
ATOM 734 N N . GLU A 1 94 ? -14.343 7.683 4.682 1.00 97.56 94 GLU A N 1
ATOM 735 C CA . GLU A 1 94 ? -13.355 7.940 5.735 1.00 97.56 94 GLU A CA 1
ATOM 736 C C . GLU A 1 94 ? -12.114 7.061 5.549 1.00 97.56 94 GLU A C 1
ATOM 738 O O . GLU A 1 94 ? -10.987 7.535 5.699 1.00 97.56 94 GLU A O 1
ATOM 743 N N . ALA A 1 95 ? -12.297 5.803 5.137 1.00 98.06 95 ALA A N 1
ATOM 744 C CA . ALA A 1 95 ? -11.189 4.925 4.778 1.00 98.06 95 ALA A CA 1
ATOM 745 C C . ALA A 1 95 ? -10.415 5.432 3.550 1.00 98.06 95 ALA A C 1
ATOM 747 O O . ALA A 1 95 ? -9.182 5.408 3.554 1.00 98.06 95 ALA A O 1
ATOM 748 N N . VAL A 1 96 ? -11.109 5.946 2.525 1.00 98.31 96 VAL A N 1
ATOM 749 C CA . VAL A 1 96 ? -10.454 6.596 1.373 1.00 98.31 96 VAL A CA 1
ATOM 750 C C . VAL A 1 96 ? -9.625 7.794 1.836 1.00 98.31 96 VAL A C 1
ATOM 752 O O . VAL A 1 96 ? -8.459 7.910 1.460 1.00 98.31 96 VAL A O 1
ATOM 755 N N . ALA A 1 97 ? -10.191 8.659 2.684 1.00 98.38 97 ALA A N 1
ATOM 756 C CA . ALA A 1 97 ? -9.487 9.822 3.217 1.00 98.38 97 ALA A CA 1
ATOM 757 C C . ALA A 1 97 ? -8.250 9.420 4.036 1.00 98.38 97 ALA A C 1
ATOM 759 O O . ALA A 1 97 ? -7.179 9.997 3.853 1.00 98.38 97 ALA A O 1
ATOM 760 N N . ALA A 1 98 ? -8.366 8.396 4.888 1.00 98.56 98 ALA A N 1
ATOM 761 C CA . ALA A 1 98 ? -7.255 7.902 5.694 1.00 98.56 98 ALA A CA 1
ATOM 762 C C . ALA A 1 98 ? -6.089 7.377 4.846 1.00 98.56 98 ALA A C 1
ATOM 764 O O . ALA A 1 98 ? -4.930 7.639 5.164 1.00 98.56 98 ALA A O 1
ATOM 765 N N . LEU A 1 99 ? -6.387 6.665 3.760 1.00 98.62 99 LEU A N 1
ATOM 766 C CA . LEU A 1 99 ? -5.369 6.126 2.860 1.00 98.62 99 LEU A CA 1
ATOM 767 C C . LEU A 1 99 ? -4.764 7.194 1.946 1.00 98.62 99 LEU A C 1
ATOM 769 O O . LEU A 1 99 ? -3.559 7.181 1.719 1.00 98.62 99 LEU A O 1
ATOM 773 N N . ALA A 1 100 ? -5.559 8.151 1.467 1.00 98.44 100 ALA A N 1
ATOM 774 C CA . ALA A 1 100 ? -5.039 9.283 0.704 1.00 98.44 100 ALA A CA 1
ATOM 775 C C . ALA A 1 100 ? -4.094 10.152 1.555 1.00 98.44 100 ALA A C 1
ATOM 777 O O . ALA A 1 100 ? -3.026 10.557 1.094 1.00 98.44 100 ALA A O 1
ATOM 778 N N . GLU A 1 101 ? -4.455 10.397 2.818 1.00 98.62 101 GLU A N 1
ATOM 779 C CA . GLU A 1 101 ? -3.606 11.122 3.764 1.00 98.62 101 GLU A CA 1
ATOM 780 C C . GLU A 1 101 ? -2.323 10.347 4.085 1.00 98.62 101 GLU A C 1
ATOM 782 O O . GLU A 1 101 ? -1.249 10.942 4.089 1.00 98.62 101 GLU A O 1
ATOM 787 N N . LEU A 1 102 ? -2.405 9.026 4.278 1.00 98.69 102 LEU A N 1
ATOM 788 C CA . LEU A 1 102 ? -1.227 8.168 4.425 1.00 98.69 102 LEU A CA 1
ATOM 789 C C . LEU A 1 102 ? -0.262 8.332 3.243 1.00 98.69 102 LEU A C 1
ATOM 791 O O . LEU A 1 102 ? 0.921 8.582 3.461 1.00 98.69 102 LEU A O 1
ATOM 795 N N . ILE A 1 103 ? -0.760 8.221 2.006 1.00 98.69 103 ILE A N 1
ATOM 796 C CA . ILE A 1 103 ? 0.062 8.348 0.792 1.00 98.69 103 ILE A CA 1
ATOM 797 C C . ILE A 1 103 ? 0.765 9.712 0.764 1.00 98.69 103 ILE A C 1
ATOM 799 O O . ILE A 1 103 ? 1.980 9.778 0.569 1.00 98.69 103 ILE A O 1
ATOM 803 N N . SER A 1 104 ? 0.023 10.795 1.022 1.00 98.31 104 SER A N 1
ATOM 804 C CA . SER A 1 104 ? 0.578 12.153 1.054 1.00 98.31 104 SER A CA 1
ATOM 805 C C . SER A 1 104 ? 1.631 12.329 2.153 1.00 98.31 104 SER A C 1
ATOM 807 O O . SER A 1 104 ? 2.676 12.936 1.913 1.00 98.31 104 SER A O 1
ATOM 809 N N . THR A 1 105 ? 1.377 11.811 3.355 1.00 98.50 105 THR A N 1
ATOM 810 C CA . THR A 1 105 ? 2.302 11.918 4.490 1.00 98.50 105 THR A CA 1
ATOM 811 C C . THR A 1 105 ? 3.571 11.114 4.238 1.00 98.50 105 THR A C 1
ATOM 813 O O . THR A 1 105 ? 4.667 11.632 4.438 1.00 98.50 105 THR A O 1
ATOM 816 N N . CYS A 1 106 ? 3.460 9.886 3.726 1.00 98.31 106 CYS A N 1
ATOM 817 C CA . CYS A 1 106 ? 4.617 9.094 3.324 1.00 98.31 106 CYS A CA 1
ATOM 818 C C . CYS A 1 106 ? 5.445 9.816 2.255 1.00 98.31 106 CYS A C 1
ATOM 820 O O . CYS A 1 106 ? 6.655 9.939 2.422 1.00 98.31 106 CYS A O 1
ATOM 822 N N . ALA A 1 107 ? 4.820 10.349 1.201 1.00 97.56 107 ALA A N 1
ATOM 823 C CA . ALA A 1 107 ? 5.532 11.101 0.167 1.00 97.56 107 ALA A CA 1
ATOM 824 C C . ALA A 1 107 ? 6.293 12.308 0.750 1.00 97.56 107 ALA A C 1
ATOM 826 O O . ALA A 1 107 ? 7.455 12.532 0.406 1.00 97.56 107 ALA A O 1
ATOM 827 N N . HIS A 1 108 ? 5.674 13.039 1.684 1.00 98.19 108 HIS A N 1
ATOM 828 C CA . HIS A 1 108 ? 6.325 14.139 2.397 1.00 98.19 108 HIS A CA 1
ATOM 829 C C . HIS A 1 108 ? 7.522 13.664 3.235 1.00 98.19 108 HIS A C 1
ATOM 831 O O . HIS A 1 108 ? 8.620 14.189 3.074 1.00 98.19 108 HIS A O 1
ATOM 837 N N . LEU A 1 109 ? 7.353 12.630 4.066 1.00 97.75 109 LEU A N 1
ATOM 838 C CA . LEU A 1 109 ? 8.436 12.078 4.891 1.00 97.75 109 LEU A CA 1
ATOM 839 C C . LEU A 1 109 ? 9.614 11.591 4.038 1.00 97.75 109 LEU A C 1
ATOM 841 O O . LEU A 1 109 ? 10.770 11.831 4.382 1.00 97.75 109 LEU A O 1
ATOM 845 N N . ARG A 1 110 ? 9.339 10.952 2.893 1.00 96.19 110 ARG A N 1
ATOM 846 C CA . ARG A 1 110 ? 10.382 10.513 1.955 1.00 96.19 110 ARG A CA 1
ATOM 847 C C . ARG A 1 110 ? 11.123 11.695 1.333 1.00 96.19 110 ARG A C 1
ATOM 849 O O . ARG A 1 110 ? 12.346 11.627 1.213 1.00 96.19 110 ARG A O 1
ATOM 856 N N . ALA A 1 111 ? 10.423 12.779 0.997 1.00 96.38 111 ALA A N 1
ATOM 857 C CA . ALA A 1 111 ? 11.047 14.010 0.512 1.00 96.38 111 ALA A CA 1
ATOM 858 C C . ALA A 1 111 ? 11.956 14.657 1.577 1.00 96.38 111 ALA A C 1
ATOM 860 O O . ALA A 1 111 ? 13.077 15.060 1.261 1.00 96.38 111 ALA A O 1
ATOM 861 N N . GLU A 1 112 ? 11.525 14.660 2.842 1.00 97.69 112 GLU A N 1
ATOM 862 C CA . GLU A 1 112 ? 12.294 15.171 3.990 1.00 97.69 112 GLU A CA 1
ATOM 863 C C . GLU A 1 112 ? 13.362 14.186 4.507 1.00 97.69 112 GLU A C 1
ATOM 865 O O . GLU A 1 112 ? 14.157 14.519 5.386 1.00 97.69 112 GLU A O 1
ATOM 870 N N . ARG A 1 113 ? 13.438 12.975 3.934 1.00 94.06 113 ARG A N 1
ATOM 871 C CA . ARG A 1 113 ? 14.342 11.883 4.348 1.00 94.06 113 ARG A CA 1
ATOM 872 C C . ARG A 1 113 ? 14.140 11.438 5.801 1.00 94.06 113 ARG A C 1
ATOM 874 O O . ARG A 1 113 ? 15.081 10.987 6.458 1.00 94.06 113 ARG A O 1
ATOM 881 N N . GLU A 1 114 ? 12.907 11.514 6.285 1.00 93.62 114 GLU A N 1
ATOM 882 C CA . GLU A 1 114 ? 12.500 11.012 7.592 1.00 93.62 114 GLU A CA 1
ATOM 883 C C . GLU A 1 114 ? 12.033 9.551 7.504 1.00 93.62 114 GLU A C 1
ATOM 885 O O . GLU A 1 114 ? 11.209 9.186 6.669 1.00 93.62 114 GLU A O 1
ATOM 890 N N . GLN A 1 115 ? 12.535 8.698 8.399 1.00 88.38 115 GLN A N 1
ATOM 891 C CA . GLN A 1 115 ? 12.225 7.260 8.433 1.00 88.38 115 GLN A CA 1
ATOM 892 C C . GLN A 1 115 ? 11.098 6.960 9.429 1.00 88.38 115 GLN A C 1
ATOM 894 O O . GLN A 1 115 ? 11.293 6.251 10.416 1.00 88.38 115 GLN A O 1
ATOM 899 N N . ARG A 1 116 ? 9.936 7.583 9.211 1.00 93.81 116 ARG A N 1
ATOM 900 C CA . ARG A 1 116 ? 8.754 7.482 10.093 1.00 93.81 116 ARG A CA 1
ATOM 901 C C . ARG A 1 116 ? 7.492 6.997 9.380 1.00 93.81 116 ARG A C 1
ATOM 903 O O . ARG A 1 116 ? 6.445 6.842 9.996 1.00 93.81 116 ARG A O 1
ATOM 910 N N . ASP A 1 117 ? 7.602 6.703 8.094 1.00 96.62 117 ASP A N 1
ATOM 911 C CA . ASP A 1 117 ? 6.541 6.152 7.253 1.00 96.62 117 ASP A CA 1
ATOM 912 C C . ASP A 1 117 ? 5.928 4.867 7.825 1.00 96.62 117 ASP A C 1
ATOM 914 O O . ASP A 1 117 ? 4.707 4.721 7.813 1.00 96.62 117 ASP A O 1
ATOM 918 N N . GLY A 1 118 ? 6.728 3.971 8.408 1.00 97.94 118 GLY A N 1
ATOM 919 C CA . GLY A 1 118 ? 6.203 2.775 9.078 1.00 97.94 118 GLY A CA 1
ATOM 920 C C . GLY A 1 118 ? 5.197 3.067 10.202 1.00 97.94 118 GLY A C 1
ATOM 921 O O . GLY A 1 118 ? 4.217 2.337 10.357 1.00 97.94 118 GLY A O 1
ATOM 922 N N . GLU A 1 119 ? 5.405 4.137 10.975 1.00 98.25 119 GLU A N 1
ATOM 923 C CA . GLU A 1 119 ? 4.478 4.553 12.039 1.00 98.25 119 GLU A CA 1
ATOM 924 C C . GLU A 1 119 ? 3.162 5.075 11.452 1.00 98.25 119 GLU A C 1
ATOM 926 O O . GLU A 1 119 ? 2.085 4.769 11.973 1.00 98.25 119 GLU A O 1
ATOM 931 N N . GLU A 1 120 ? 3.238 5.794 10.331 1.00 98.56 120 GLU A N 1
ATOM 932 C CA . GLU A 1 120 ? 2.072 6.304 9.609 1.00 98.56 120 GLU A CA 1
ATOM 933 C C . GLU A 1 120 ? 1.228 5.171 9.021 1.00 98.56 120 GLU A C 1
ATOM 935 O O . GLU A 1 120 ? 0.003 5.184 9.145 1.00 98.56 120 GLU A O 1
ATOM 940 N N . TRP A 1 121 ? 1.858 4.118 8.493 1.00 98.69 121 TRP A N 1
ATOM 941 C CA . TRP A 1 121 ? 1.150 2.909 8.059 1.00 98.69 121 TRP A CA 1
ATOM 942 C C . TRP A 1 121 ? 0.368 2.239 9.200 1.00 98.69 121 TRP A C 1
ATOM 944 O O . TRP A 1 121 ? -0.781 1.825 9.023 1.00 98.69 121 TRP A O 1
ATOM 954 N N . VAL A 1 122 ? 0.954 2.163 10.398 1.00 98.69 122 VAL A N 1
ATOM 955 C CA . VAL A 1 122 ? 0.268 1.637 11.592 1.00 98.69 122 VAL A CA 1
ATOM 956 C C . VAL A 1 122 ? -0.876 2.564 12.019 1.00 98.69 122 VAL A C 1
ATOM 958 O O . VAL A 1 122 ? -1.945 2.087 12.409 1.00 98.69 122 VAL A O 1
ATOM 961 N N . SER A 1 123 ? -0.675 3.882 11.942 1.00 98.50 123 SER A N 1
ATOM 962 C CA . SER A 1 123 ? -1.707 4.889 12.214 1.00 98.50 123 SER A CA 1
ATOM 963 C C . SER A 1 123 ? -2.900 4.742 11.264 1.00 98.50 123 SER A C 1
ATOM 965 O O . SER A 1 123 ? -4.047 4.671 11.711 1.00 98.50 123 SER A O 1
ATOM 967 N N . ALA A 1 124 ? -2.642 4.580 9.966 1.00 98.56 124 ALA A N 1
ATOM 968 C CA . ALA A 1 124 ? -3.671 4.347 8.960 1.00 98.56 124 ALA A CA 1
ATOM 969 C C . ALA A 1 124 ? -4.447 3.050 9.223 1.00 98.56 124 ALA A C 1
ATOM 971 O O . ALA A 1 124 ? -5.676 3.067 9.229 1.00 98.56 124 ALA A O 1
ATOM 972 N N . ALA A 1 125 ? -3.764 1.945 9.545 1.00 98.56 125 ALA A N 1
ATOM 973 C CA . ALA A 1 125 ? -4.434 0.691 9.897 1.00 98.56 125 ALA A CA 1
ATOM 974 C C . ALA A 1 125 ? -5.394 0.848 11.093 1.00 98.56 125 ALA A C 1
ATOM 976 O O . ALA A 1 125 ? -6.491 0.289 11.084 1.00 98.56 125 ALA A O 1
ATOM 977 N N . ARG A 1 126 ? -5.028 1.658 12.098 1.00 98.50 126 ARG A N 1
ATOM 978 C CA . ARG A 1 126 ? -5.917 1.992 13.226 1.00 98.50 126 ARG A CA 1
ATOM 979 C C . ARG A 1 126 ? -7.116 2.835 12.796 1.00 98.50 126 ARG A C 1
ATOM 981 O O . ARG A 1 126 ? -8.227 2.576 13.248 1.00 98.50 126 ARG A O 1
ATOM 988 N N . ARG A 1 127 ? -6.915 3.814 11.909 1.00 98.31 127 ARG A N 1
ATOM 989 C CA . ARG A 1 127 ? -8.002 4.642 11.350 1.00 98.31 127 ARG A CA 1
ATOM 990 C C . ARG A 1 127 ? -9.002 3.827 10.533 1.00 98.31 127 ARG A C 1
ATOM 992 O O . ARG A 1 127 ? -10.183 4.140 10.560 1.00 98.31 127 ARG A O 1
ATOM 999 N N . LEU A 1 128 ? -8.549 2.746 9.901 1.00 98.25 128 LEU A N 1
ATOM 1000 C CA . LEU A 1 128 ? -9.404 1.761 9.229 1.00 98.25 128 LEU A CA 1
ATOM 1001 C C . LEU A 1 128 ? -10.169 0.839 10.201 1.00 98.25 128 LEU A C 1
ATOM 1003 O O . LEU A 1 128 ? -10.807 -0.115 9.768 1.00 98.25 128 LEU A O 1
ATOM 1007 N N . GLY A 1 129 ? -10.094 1.074 11.515 1.00 98.06 129 GLY A N 1
ATOM 1008 C CA . GLY A 1 129 ? -10.750 0.254 12.538 1.00 98.06 129 GLY A CA 1
ATOM 1009 C C . GLY A 1 129 ? -9.907 -0.920 13.041 1.00 98.06 129 GLY A C 1
ATOM 1010 O O . GLY A 1 129 ? -10.414 -1.783 13.758 1.00 98.06 129 GLY A O 1
ATOM 1011 N N . GLY A 1 130 ? -8.624 -0.974 12.681 1.00 97.81 130 GLY A N 1
ATOM 1012 C CA . GLY A 1 130 ? -7.683 -1.958 13.196 1.00 97.81 130 GLY A CA 1
ATOM 1013 C C . GLY A 1 130 ? -7.348 -1.739 14.673 1.00 97.81 130 GLY A C 1
ATOM 1014 O O . GLY A 1 130 ? -7.174 -0.611 15.134 1.00 97.81 130 GLY A O 1
ATOM 1015 N N . ALA A 1 131 ? -7.184 -2.832 15.416 1.00 97.19 131 ALA A N 1
ATOM 1016 C CA . ALA A 1 131 ? -6.726 -2.814 16.806 1.00 97.19 131 ALA A CA 1
ATOM 1017 C C . ALA A 1 131 ? -5.485 -3.711 16.981 1.00 97.19 131 ALA A C 1
ATOM 1019 O O . ALA A 1 131 ? -5.554 -4.726 17.678 1.00 97.19 131 ALA A O 1
ATOM 1020 N N . PRO A 1 132 ? -4.357 -3.395 16.312 1.00 96.50 132 PRO A N 1
ATOM 1021 C CA . PRO A 1 132 ? -3.185 -4.257 16.336 1.00 96.50 132 PRO A CA 1
ATOM 1022 C C . PRO A 1 132 ? -2.555 -4.303 17.730 1.00 96.50 132 PRO A C 1
ATOM 1024 O O . PRO A 1 132 ? -2.356 -3.269 18.374 1.00 96.50 132 PRO A O 1
ATOM 1027 N N . ASP A 1 133 ? -2.201 -5.508 18.175 1.00 97.62 133 ASP A N 1
ATOM 1028 C CA . ASP A 1 133 ? -1.414 -5.690 19.390 1.00 97.62 133 ASP A CA 1
ATOM 1029 C C . ASP A 1 133 ? 0.043 -5.205 19.194 1.00 97.62 133 ASP A C 1
ATOM 1031 O O . ASP A 1 133 ? 0.515 -5.078 18.054 1.00 97.62 133 ASP A O 1
ATOM 1035 N N . PRO A 1 134 ? 0.787 -4.923 20.284 1.00 98.19 134 PRO A N 1
ATOM 1036 C CA . PRO A 1 134 ? 2.160 -4.429 20.185 1.00 98.19 134 PRO A CA 1
ATOM 1037 C C . PRO A 1 134 ? 3.102 -5.335 19.380 1.00 98.19 134 PRO A C 1
ATOM 1039 O O . PRO A 1 134 ? 3.953 -4.833 18.650 1.00 98.19 134 PRO A O 1
ATOM 1042 N N . ALA A 1 135 ? 2.933 -6.657 19.460 1.00 98.19 135 ALA A N 1
ATOM 1043 C CA . ALA A 1 135 ? 3.791 -7.602 18.752 1.00 98.19 135 ALA A CA 1
ATOM 1044 C C . ALA A 1 135 ? 3.498 -7.617 17.241 1.00 98.19 135 ALA A C 1
ATOM 1046 O O . ALA A 1 135 ? 4.399 -7.814 16.429 1.00 98.19 135 ALA A O 1
ATOM 1047 N N . GLY A 1 136 ? 2.242 -7.408 16.840 1.00 98.12 136 GLY A N 1
ATOM 1048 C CA . GLY A 1 136 ? 1.832 -7.223 15.452 1.00 98.12 136 GLY A CA 1
ATOM 1049 C C . GLY A 1 136 ? 2.440 -5.963 14.852 1.00 98.12 136 GLY A C 1
ATOM 1050 O O . GLY A 1 136 ? 2.987 -6.020 13.751 1.00 98.12 136 GLY A O 1
ATOM 1051 N N . VAL A 1 137 ? 2.417 -4.861 15.607 1.00 98.69 137 VAL A N 1
ATOM 1052 C CA . VAL A 1 137 ? 3.060 -3.600 15.214 1.00 98.69 137 VAL A CA 1
ATOM 1053 C C . VAL A 1 137 ? 4.568 -3.783 15.045 1.00 98.69 137 VAL A C 1
ATOM 1055 O O . VAL A 1 137 ? 5.102 -3.447 13.993 1.00 98.69 137 VAL A O 1
ATOM 1058 N N . GLU A 1 138 ? 5.252 -4.368 16.029 1.00 98.62 138 GLU A N 1
ATOM 1059 C CA . GLU A 1 138 ? 6.701 -4.604 15.970 1.00 98.62 138 GLU A CA 1
ATOM 1060 C C . GLU A 1 138 ? 7.100 -5.466 14.762 1.00 98.62 138 GLU A C 1
ATOM 1062 O O . GLU A 1 138 ? 8.043 -5.135 14.037 1.00 98.62 138 GLU A O 1
ATOM 1067 N N . ARG A 1 139 ? 6.345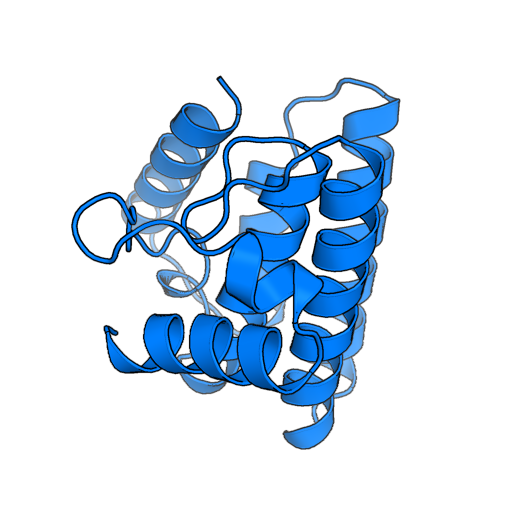 -6.540 14.491 1.00 98.50 139 ARG A N 1
ATOM 1068 C CA . ARG A 1 139 ? 6.563 -7.384 13.307 1.00 98.50 139 ARG A CA 1
ATOM 1069 C C . ARG A 1 139 ? 6.396 -6.598 12.009 1.00 98.50 139 ARG A C 1
ATOM 1071 O O . ARG A 1 139 ? 7.253 -6.710 11.137 1.00 98.50 139 ARG A O 1
ATOM 1078 N N . ALA A 1 140 ? 5.328 -5.813 11.875 1.00 98.50 140 ALA A N 1
ATOM 1079 C CA . ALA A 1 140 ? 5.077 -5.025 10.670 1.00 98.50 140 ALA A CA 1
ATOM 1080 C C . ALA A 1 140 ? 6.184 -3.985 10.431 1.00 98.50 140 ALA A C 1
ATOM 1082 O O . ALA A 1 140 ? 6.712 -3.900 9.326 1.00 98.50 140 ALA A O 1
ATOM 1083 N N . LEU A 1 141 ? 6.603 -3.264 11.475 1.00 98.50 141 LEU A N 1
ATOM 1084 C CA . LEU A 1 141 ? 7.697 -2.293 11.385 1.00 98.50 141 LEU A CA 1
ATOM 1085 C C . LEU A 1 141 ? 9.028 -2.958 11.011 1.00 98.50 141 LEU A C 1
ATOM 1087 O O . LEU A 1 141 ? 9.749 -2.449 10.157 1.00 98.50 141 LEU A O 1
ATOM 1091 N N . THR A 1 142 ? 9.327 -4.129 11.581 1.00 98.25 142 THR A N 1
ATOM 1092 C CA . THR A 1 142 ? 10.533 -4.902 11.236 1.00 98.25 142 THR A CA 1
ATOM 1093 C C . THR A 1 142 ? 10.523 -5.339 9.769 1.00 98.25 142 THR A C 1
ATOM 1095 O O . THR A 1 142 ? 11.520 -5.189 9.062 1.00 98.25 142 THR A O 1
ATOM 1098 N N . LEU A 1 143 ? 9.391 -5.867 9.292 1.00 98.00 143 LEU A N 1
ATOM 1099 C CA . LEU A 1 143 ? 9.234 -6.291 7.900 1.00 98.00 143 LEU A CA 1
ATOM 1100 C C . LEU A 1 143 ? 9.326 -5.109 6.931 1.00 98.00 143 LEU A C 1
ATOM 1102 O O . LEU A 1 143 ? 9.959 -5.232 5.885 1.00 98.00 143 LEU A O 1
ATOM 1106 N N . HIS A 1 144 ? 8.735 -3.968 7.287 1.00 98.00 144 HIS A N 1
ATOM 1107 C CA . HIS A 1 144 ? 8.834 -2.748 6.500 1.00 98.00 144 HIS A CA 1
ATOM 1108 C C . HIS A 1 144 ? 10.274 -2.238 6.429 1.00 98.00 144 HIS A C 1
ATOM 1110 O O . HIS A 1 144 ? 10.762 -1.988 5.333 1.00 98.00 144 HIS A O 1
ATOM 1116 N N . ALA A 1 145 ? 10.992 -2.174 7.553 1.00 97.19 145 ALA A N 1
ATOM 1117 C CA . ALA A 1 145 ? 12.390 -1.747 7.570 1.00 97.19 145 ALA A CA 1
ATOM 1118 C C . ALA A 1 145 ? 13.266 -2.599 6.631 1.00 97.19 145 ALA A C 1
ATOM 1120 O O . ALA A 1 145 ? 14.076 -2.060 5.882 1.00 97.19 145 ALA A O 1
ATOM 1121 N N . ALA A 1 146 ? 13.044 -3.918 6.580 1.00 96.38 146 ALA A N 1
ATOM 1122 C CA . ALA A 1 146 ? 13.757 -4.821 5.670 1.00 96.38 146 ALA A CA 1
ATOM 1123 C C . ALA A 1 146 ? 13.460 -4.590 4.171 1.00 96.38 146 ALA A C 1
ATOM 1125 O O . ALA A 1 146 ? 14.182 -5.105 3.311 1.00 96.38 146 ALA A O 1
ATOM 1126 N N . ARG A 1 147 ? 12.382 -3.866 3.849 1.00 95.81 147 ARG A N 1
ATOM 1127 C CA . ARG A 1 147 ? 12.004 -3.463 2.484 1.00 95.81 147 ARG A CA 1
ATOM 1128 C C . ARG A 1 147 ? 12.536 -2.090 2.095 1.00 95.81 147 ARG A C 1
ATOM 1130 O O . ARG A 1 147 ? 12.590 -1.800 0.905 1.00 95.81 147 ARG A O 1
ATOM 1137 N N . MET A 1 148 ? 12.893 -1.271 3.082 1.00 95.44 148 MET A N 1
ATOM 1138 C CA . MET A 1 148 ? 13.438 0.074 2.882 1.00 95.44 148 MET A CA 1
ATOM 1139 C C . MET A 1 148 ? 14.970 0.110 2.861 1.00 95.44 148 MET A C 1
ATOM 1141 O O . MET A 1 148 ? 15.536 1.155 2.545 1.00 95.44 148 MET A O 1
ATOM 1145 N N . ALA A 1 149 ? 15.613 -1.003 3.226 1.00 81.81 149 ALA A N 1
ATOM 1146 C CA . ALA A 1 149 ? 17.055 -1.232 3.154 1.00 81.81 149 ALA A CA 1
ATOM 1147 C C . ALA A 1 149 ? 17.463 -1.827 1.802 1.00 81.81 149 ALA A C 1
ATOM 1149 O O . ALA A 1 149 ? 18.516 -1.388 1.293 1.00 81.81 149 ALA A O 1
#

Radius of gyration: 14.29 Å; chains: 1; bounding box: 36×34×41 Å

Secondary structure (DSSP, 8-state):
-HHHHHHHHHHHHHH-HHHHHTBPPTTT-----SSGGGS-GGGHHHHHHHHHHHHHHHS--SSB--SSHHHHHHHHHHHHHHHHHHHHHTT-HHHHHHHHHHHHHHHHHHHHT-S-HHHHHHHHHHHTT----HHHHHHHHHHHHHHH-

pLDDT: mean 96.99, std 3.91, range [62.75, 98.81]

Sequence (149 aa):
MDEIWDSIADEAAAESPLWADALLPNHERQLVAVFSRLAPEQYALALESIYEGYLLHYGRPRLFEPPDDDAALLLGDYLYAHGLVRVAALGDVEAVAALAELISTCAHLRAEREQRDGEEWVSAARRLGGAPDPAGVERALTLHAARMA

Foldseek 3Di:
DVVLLCVLQVVQCVVDVQSVVFFDDPVQADPDQQLLVQAPVLLNSLLLLQVQLVLLQAFPHRTGHHPDNVSSNVSSVVSNVVSLVSVVVVVDVQLSVLSVVLVVVSVVCVVVVHPCSLVSSSVSRVSNVGDDDPVSSVRSSVVVVVGND